Protein AF-A0A967KFU9-F1 (afdb_monomer_lite)

InterPro domains:
  IPR002146 ATP synthase, F0 complex, subunit b/b', bacterial/chloroplast [MF_01398] (1-144)
  IPR002146 ATP synthase, F0 complex, subunit b/b', bacterial/chloroplast [PF00430] (13-142)
  IPR050059 ATP synthase B chain [PTHR33445] (13-158)

Radius of gyration: 63.77 Å; chains: 1; bounding box: 125×32×164 Å

Foldseek 3Di:
DVVPDPVCVVVVVVVVVVVVVVVVVCCVVPVVVVVVVVVVVVVVVVVVVVVVVVVVVVVVVVVVVVVVVVVVVVVVVVVVVVVVVVVVVVVVVVVVVVVVVVVVVVVVVVVVVVVVVVVVVVVVVVLVVVLVVVQVVCCVPVVDNPDSVVSSVVSCVVVVVVD

Structure (mmCIF, N/CA/C/O backbone):
data_AF-A0A967KFU9-F1
#
_entry.id   AF-A0A967KFU9-F1
#
loop_
_atom_site.group_PDB
_atom_site.id
_atom_site.type_symbol
_atom_site.label_atom_id
_atom_site.label_alt_id
_atom_site.label_comp_id
_atom_site.label_asym_id
_atom_site.label_entity_id
_atom_site.label_seq_id
_atom_site.pdbx_PDB_ins_code
_atom_site.Cartn_x
_atom_site.Cartn_y
_atom_site.Cartn_z
_atom_site.occupancy
_atom_site.B_iso_or_equiv
_atom_site.auth_seq_id
_atom_site.auth_comp_id
_atom_site.auth_asym_id
_atom_site.auth_atom_id
_atom_site.pdbx_PDB_model_num
ATOM 1 N N . MET A 1 1 ? 65.476 15.680 -65.520 1.00 56.41 1 MET A N 1
ATOM 2 C CA . MET A 1 1 ? 64.901 14.715 -64.560 1.00 56.41 1 MET A CA 1
ATOM 3 C C . MET A 1 1 ? 63.728 14.029 -65.252 1.00 56.41 1 MET A C 1
ATOM 5 O O . MET A 1 1 ? 62.753 14.720 -65.520 1.00 56.41 1 MET A O 1
ATOM 9 N N . PRO A 1 2 ? 63.837 12.744 -65.624 1.00 63.91 2 PRO A N 1
ATOM 10 C CA . PRO A 1 2 ? 62.845 12.043 -66.456 1.00 63.91 2 PRO A CA 1
ATOM 11 C C . PRO A 1 2 ? 61.434 11.963 -65.839 1.00 63.91 2 PRO A C 1
ATOM 13 O O . PRO A 1 2 ? 60.470 11.716 -66.548 1.00 63.91 2 PRO A O 1
ATOM 16 N N . GLN A 1 3 ? 61.282 12.238 -64.539 1.00 63.44 3 GLN A N 1
ATOM 17 C CA . GLN A 1 3 ? 59.989 12.306 -63.846 1.00 63.44 3 GLN A CA 1
ATOM 18 C C . GLN A 1 3 ? 59.120 13.542 -64.170 1.00 63.44 3 GLN A C 1
ATOM 20 O O . GLN A 1 3 ? 57.963 13.587 -63.761 1.00 63.44 3 GLN A O 1
ATOM 25 N N . LEU A 1 4 ? 59.650 14.543 -64.883 1.00 70.88 4 LEU A N 1
ATOM 26 C CA . LEU A 1 4 ? 58.910 15.742 -65.313 1.00 70.88 4 LEU A CA 1
ATOM 27 C C . LEU A 1 4 ? 58.697 15.782 -66.836 1.00 70.88 4 LEU A C 1
ATOM 29 O O . LEU A 1 4 ? 58.550 16.859 -67.405 1.00 70.88 4 LEU A O 1
ATOM 33 N N . ASP A 1 5 ? 58.718 14.622 -67.495 1.00 73.75 5 ASP A N 1
ATOM 34 C CA . ASP A 1 5 ? 58.405 14.502 -68.919 1.00 73.75 5 ASP A CA 1
ATOM 35 C C . ASP A 1 5 ? 56.872 14.462 -69.127 1.00 73.75 5 ASP A C 1
ATOM 37 O O . ASP A 1 5 ? 56.220 13.519 -68.664 1.00 73.75 5 ASP A O 1
ATOM 41 N N . PRO A 1 6 ? 56.256 15.455 -69.802 1.00 76.19 6 PRO A N 1
ATOM 42 C CA . PRO A 1 6 ? 54.807 15.500 -70.021 1.00 76.19 6 PRO A CA 1
ATOM 43 C C . PRO A 1 6 ? 54.263 14.335 -70.859 1.00 76.19 6 PRO A C 1
ATOM 45 O O . PRO A 1 6 ? 53.059 14.075 -70.836 1.00 76.19 6 PRO A O 1
ATOM 48 N N . ALA A 1 7 ? 55.123 13.615 -71.589 1.00 78.94 7 ALA A N 1
ATOM 49 C CA . ALA A 1 7 ? 54.714 12.515 -72.458 1.00 78.94 7 ALA A CA 1
ATOM 50 C C . ALA A 1 7 ? 54.144 11.299 -71.696 1.00 78.94 7 ALA A C 1
ATOM 52 O O . ALA A 1 7 ? 53.337 10.556 -72.254 1.00 78.94 7 ALA A O 1
ATOM 53 N N . VAL A 1 8 ? 54.512 11.093 -70.423 1.00 79.44 8 VAL A N 1
ATOM 54 C CA . VAL A 1 8 ? 54.041 9.946 -69.612 1.00 79.44 8 VAL A CA 1
ATOM 55 C C . VAL A 1 8 ? 52.797 10.246 -68.765 1.00 79.44 8 VAL A C 1
ATOM 57 O O . VAL A 1 8 ? 52.170 9.326 -68.233 1.00 79.44 8 VAL A O 1
ATOM 60 N N . TRP A 1 9 ? 52.401 11.517 -68.648 1.00 82.56 9 TRP A N 1
ATOM 61 C CA . TRP A 1 9 ? 51.259 11.934 -67.825 1.00 82.56 9 TRP A CA 1
ATOM 62 C C . TRP A 1 9 ? 49.911 11.338 -68.267 1.00 82.56 9 TRP A C 1
ATOM 64 O O . TRP A 1 9 ? 49.168 10.900 -67.387 1.00 82.56 9 TRP A O 1
ATOM 74 N N . PRO A 1 10 ? 49.572 11.237 -69.571 1.00 87.88 10 PRO A N 1
ATOM 75 C CA . PRO A 1 10 ? 48.286 10.676 -69.996 1.00 87.88 10 PRO A CA 1
ATOM 76 C C . PRO A 1 10 ? 48.091 9.216 -69.566 1.00 87.88 10 PRO A C 1
ATOM 78 O O . PRO A 1 10 ? 47.025 8.849 -69.074 1.00 87.88 10 PRO A O 1
ATOM 81 N N . THR A 1 11 ? 49.133 8.390 -69.687 1.00 87.81 11 THR A N 1
ATOM 82 C CA . THR A 1 11 ? 49.087 6.971 -69.301 1.00 87.81 11 THR A CA 1
ATOM 83 C C . THR A 1 11 ? 48.950 6.805 -67.788 1.00 87.81 11 THR A C 1
ATOM 85 O O . THR A 1 11 ? 48.162 5.978 -67.329 1.00 87.81 11 THR A O 1
ATOM 88 N N . GLN A 1 12 ? 49.665 7.619 -67.004 1.00 86.81 12 GLN A N 1
ATOM 89 C CA . GLN A 1 12 ? 49.555 7.614 -65.543 1.00 86.81 12 GLN A CA 1
ATOM 90 C C . GLN A 1 12 ? 48.150 8.030 -65.085 1.00 86.81 12 GLN A C 1
ATOM 92 O O . GLN A 1 12 ? 47.578 7.399 -64.198 1.00 86.81 12 GLN A O 1
ATOM 97 N N . LEU A 1 13 ? 47.569 9.056 -65.716 1.00 91.06 13 LEU A N 1
ATOM 98 C CA . LEU A 1 13 ? 46.205 9.507 -65.434 1.00 91.06 13 LEU A CA 1
ATOM 99 C C . LEU A 1 13 ? 45.153 8.461 -65.820 1.00 91.06 13 LEU A C 1
ATOM 101 O O . LEU A 1 13 ? 44.190 8.279 -65.080 1.00 91.06 13 LEU A O 1
ATOM 105 N N . PHE A 1 14 ? 45.345 7.737 -66.927 1.00 93.19 14 PHE A N 1
ATOM 106 C CA . PHE A 1 14 ? 44.451 6.648 -67.325 1.00 93.19 14 PHE A CA 1
ATOM 107 C C . PHE A 1 14 ? 44.420 5.521 -66.282 1.00 93.19 14 PHE A C 1
ATOM 109 O O . PHE A 1 14 ? 43.344 5.137 -65.822 1.00 93.19 14 PHE A O 1
ATOM 116 N N . TRP A 1 15 ? 45.585 5.022 -65.854 1.00 92.88 15 TRP A N 1
ATOM 117 C CA . TRP A 1 15 ? 45.655 3.967 -64.834 1.00 92.88 15 TRP A CA 1
ATOM 118 C C . TRP A 1 15 ? 45.183 4.441 -63.460 1.00 92.88 15 TRP A C 1
ATOM 120 O O . TRP A 1 15 ? 44.515 3.686 -62.748 1.00 92.88 15 TRP A O 1
ATOM 130 N N . LEU A 1 16 ? 45.464 5.696 -63.098 1.00 94.56 16 LEU A N 1
ATOM 131 C CA . LEU A 1 16 ? 44.921 6.313 -61.891 1.00 94.56 16 LEU A CA 1
ATOM 132 C C . LEU A 1 16 ? 43.389 6.334 -61.932 1.00 94.56 16 LEU A C 1
ATOM 134 O O . LEU A 1 16 ? 42.754 5.872 -60.992 1.00 94.56 16 LEU A O 1
ATOM 138 N N . ALA A 1 17 ? 42.791 6.814 -63.024 1.00 95.88 17 ALA A N 1
ATOM 139 C CA . ALA A 1 17 ? 41.340 6.855 -63.171 1.00 95.88 17 ALA A CA 1
ATOM 140 C C . ALA A 1 17 ? 40.730 5.447 -63.128 1.00 95.88 17 ALA A C 1
ATOM 142 O O . ALA A 1 17 ? 39.753 5.225 -62.417 1.00 95.88 17 ALA A O 1
ATOM 143 N N . LEU A 1 18 ? 41.332 4.478 -63.825 1.00 96.12 18 LEU A N 1
ATOM 144 C CA . LEU A 1 18 ? 40.845 3.100 -63.859 1.00 96.12 18 LEU A CA 1
ATOM 145 C C . LEU A 1 18 ? 40.866 2.448 -62.468 1.00 96.12 18 LEU A C 1
ATOM 147 O O . LEU A 1 18 ? 39.867 1.873 -62.034 1.00 96.12 18 LEU A O 1
ATOM 151 N N . THR A 1 19 ? 41.986 2.560 -61.751 1.00 95.75 19 THR A N 1
ATOM 152 C CA . THR A 1 19 ? 42.127 1.999 -60.396 1.00 95.75 19 THR A CA 1
ATOM 153 C C . THR A 1 19 ? 41.252 2.728 -59.379 1.00 95.75 19 THR A C 1
ATOM 155 O O . THR A 1 19 ? 40.642 2.083 -58.526 1.00 95.75 19 THR A O 1
ATOM 158 N N . PHE A 1 20 ? 41.114 4.050 -59.499 1.00 96.44 20 PHE A N 1
ATOM 159 C CA . PHE A 1 20 ? 40.238 4.845 -58.645 1.00 96.44 20 PHE A CA 1
ATOM 160 C C . PHE A 1 20 ? 38.762 4.490 -58.848 1.00 96.44 20 PHE A C 1
ATOM 162 O O . PHE A 1 20 ? 38.047 4.296 -57.869 1.00 96.44 20 PHE A O 1
ATOM 169 N N . ILE A 1 21 ? 38.307 4.335 -60.096 1.00 97.06 21 ILE A N 1
ATOM 170 C CA . ILE A 1 21 ? 36.935 3.905 -60.401 1.00 97.06 21 ILE A CA 1
ATOM 171 C C . ILE A 1 21 ? 36.689 2.492 -59.865 1.00 97.06 21 ILE A C 1
ATOM 173 O O . ILE A 1 21 ? 35.661 2.251 -59.232 1.00 97.06 21 ILE A O 1
ATOM 177 N N . ALA A 1 22 ? 37.632 1.565 -60.059 1.00 96.00 22 ALA A N 1
ATOM 178 C CA . ALA A 1 22 ? 37.513 0.212 -59.521 1.00 96.00 22 ALA A CA 1
ATOM 179 C C . ALA A 1 22 ? 37.378 0.220 -57.986 1.00 96.00 22 ALA A C 1
ATOM 181 O O . ALA A 1 22 ? 36.468 -0.408 -57.444 1.00 96.00 22 ALA A O 1
ATOM 182 N N . LEU A 1 23 ? 38.222 0.985 -57.284 1.00 95.75 23 LEU A N 1
ATOM 183 C CA . LEU A 1 23 ? 38.136 1.152 -55.832 1.00 95.75 23 LEU A CA 1
ATOM 184 C C . LEU A 1 23 ? 36.811 1.802 -55.408 1.00 95.75 23 LEU A C 1
ATOM 186 O O . LEU A 1 23 ? 36.171 1.335 -54.466 1.00 95.75 23 LEU A O 1
ATOM 190 N N . TYR A 1 24 ? 36.378 2.850 -56.111 1.00 95.81 24 TYR A N 1
ATOM 191 C CA . TYR A 1 24 ? 35.122 3.547 -55.843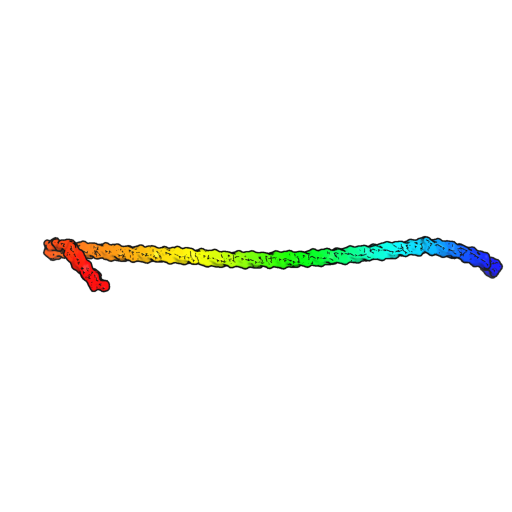 1.00 95.81 24 TYR A CA 1
ATOM 192 C C . TYR A 1 24 ? 33.926 2.595 -55.923 1.00 95.81 24 TYR A C 1
ATOM 194 O O . TYR A 1 24 ? 33.094 2.582 -55.018 1.00 95.81 24 TYR A O 1
ATOM 202 N N . LEU A 1 25 ? 33.869 1.743 -56.951 1.00 96.12 25 LEU A N 1
ATOM 203 C CA . LEU A 1 25 ? 32.807 0.746 -57.096 1.00 96.12 25 LEU A CA 1
ATOM 204 C C . LEU A 1 25 ? 32.821 -0.282 -55.959 1.00 96.12 25 LEU A C 1
ATOM 206 O O . LEU A 1 25 ? 31.756 -0.649 -55.462 1.00 96.12 25 LEU A O 1
ATOM 210 N N . VAL A 1 26 ? 34.001 -0.711 -55.498 1.00 95.31 26 VAL A N 1
ATOM 211 C CA . VAL A 1 26 ? 34.122 -1.618 -54.343 1.00 95.31 26 VAL A CA 1
ATOM 212 C C . VAL A 1 26 ? 33.599 -0.954 -53.067 1.00 95.31 26 VAL A C 1
ATOM 214 O O . VAL A 1 26 ? 32.803 -1.552 -52.342 1.00 95.31 26 VAL A O 1
ATOM 217 N N . VAL A 1 27 ? 33.989 0.294 -52.796 1.00 95.06 27 VAL A N 1
ATOM 218 C CA . VAL A 1 27 ? 33.521 1.047 -51.620 1.00 95.06 27 VAL A CA 1
ATOM 219 C C . VAL A 1 27 ? 32.012 1.280 -51.689 1.00 95.06 27 VAL A C 1
ATOM 221 O O . VAL A 1 27 ? 31.305 1.014 -50.715 1.00 95.06 27 VAL A O 1
ATOM 224 N N . TRP A 1 28 ? 31.503 1.704 -52.845 1.00 95.06 28 TRP A N 1
ATOM 225 C CA . TRP A 1 28 ? 30.077 1.923 -53.072 1.00 95.06 28 TRP A CA 1
ATOM 226 C C . TRP A 1 28 ? 29.265 0.644 -52.845 1.00 95.06 28 TRP A C 1
ATOM 228 O O . TRP A 1 28 ? 28.226 0.672 -52.189 1.00 95.06 28 TRP A O 1
ATOM 238 N N . ARG A 1 29 ? 29.767 -0.501 -53.321 1.00 94.25 29 ARG A N 1
ATOM 239 C CA . ARG A 1 29 ? 29.043 -1.774 -53.260 1.00 94.25 29 ARG A CA 1
ATOM 2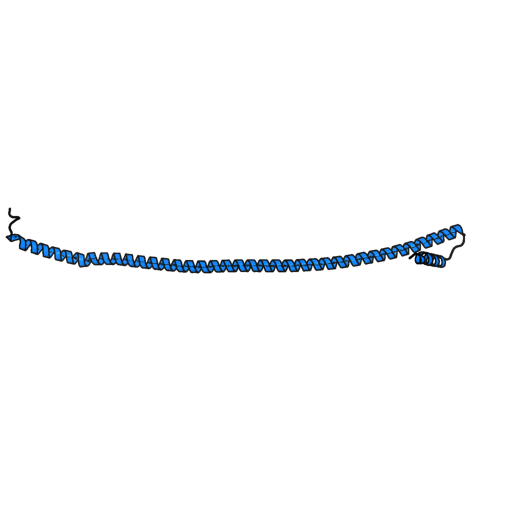40 C C . ARG A 1 29 ? 29.203 -2.537 -51.944 1.00 94.25 29 ARG A C 1
ATOM 242 O O . ARG A 1 29 ? 28.379 -3.413 -51.684 1.00 94.25 29 ARG A O 1
ATOM 249 N N . VAL A 1 30 ? 30.235 -2.249 -51.144 1.00 93.31 30 VAL A N 1
ATOM 250 C CA . VAL A 1 30 ? 30.564 -3.014 -49.923 1.00 93.31 30 VAL A CA 1
ATOM 251 C C . VAL A 1 30 ? 30.586 -2.154 -48.662 1.00 93.31 30 VAL A C 1
ATOM 253 O O . VAL A 1 30 ? 30.001 -2.5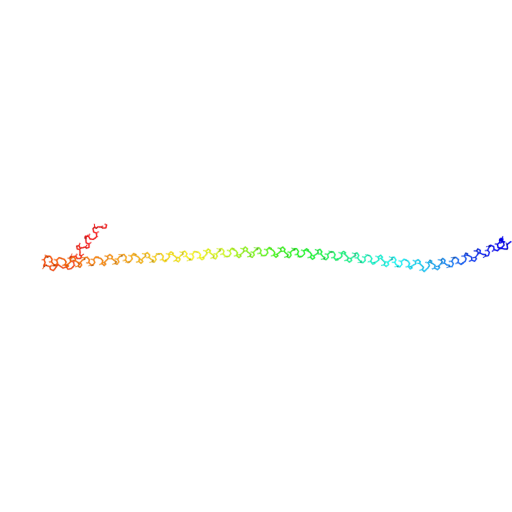47 -47.656 1.00 93.31 30 VAL A O 1
ATOM 256 N N . ALA A 1 31 ? 31.249 -0.997 -48.675 1.00 93.06 31 ALA A N 1
ATOM 257 C CA . ALA A 1 31 ? 31.408 -0.188 -47.467 1.00 93.06 31 ALA A CA 1
ATOM 258 C C . ALA A 1 31 ? 30.109 0.539 -47.094 1.00 93.06 31 ALA A C 1
ATOM 260 O O . ALA A 1 31 ? 29.693 0.487 -45.939 1.00 93.06 31 ALA A O 1
ATOM 261 N N . LEU A 1 32 ? 29.439 1.160 -48.071 1.00 93.50 32 LEU A N 1
ATOM 262 C CA . LEU A 1 32 ? 28.172 1.857 -47.834 1.00 93.50 32 LEU A CA 1
ATOM 263 C C . LEU A 1 32 ? 27.050 0.949 -47.308 1.00 93.50 32 LEU A C 1
ATOM 265 O O . LEU A 1 32 ? 26.463 1.324 -46.292 1.00 93.50 32 LEU A O 1
ATOM 269 N N . PRO A 1 33 ? 26.754 -0.230 -47.903 1.00 94.69 33 PRO A N 1
ATOM 270 C CA . PRO A 1 33 ? 25.703 -1.089 -47.361 1.00 94.69 33 PRO A CA 1
ATOM 271 C C . PRO A 1 33 ? 26.030 -1.569 -45.947 1.00 94.69 33 PRO A C 1
ATOM 273 O O . PRO A 1 33 ? 25.165 -1.522 -45.087 1.00 94.69 33 PRO A O 1
ATOM 276 N N . ARG A 1 34 ? 27.292 -1.904 -45.642 1.00 93.69 34 ARG A N 1
ATOM 277 C CA . ARG A 1 34 ? 27.678 -2.302 -44.277 1.00 93.69 34 ARG A CA 1
ATOM 278 C C . ARG A 1 34 ? 27.439 -1.205 -43.239 1.00 93.69 34 ARG A C 1
ATOM 280 O O . ARG A 1 34 ? 27.065 -1.508 -42.111 1.00 93.69 34 ARG A O 1
ATOM 287 N N . ILE A 1 35 ? 27.677 0.059 -43.592 1.00 94.44 35 ILE A N 1
ATOM 288 C CA . ILE A 1 35 ? 27.407 1.189 -42.691 1.00 94.44 35 ILE A CA 1
ATOM 289 C C . ILE A 1 35 ? 25.896 1.378 -42.515 1.00 94.44 35 ILE A C 1
ATOM 291 O O . ILE A 1 35 ? 25.443 1.596 -41.390 1.00 94.44 35 ILE A O 1
ATOM 295 N N . ALA A 1 36 ? 25.125 1.257 -43.600 1.00 94.69 36 ALA A N 1
ATOM 296 C CA . ALA A 1 36 ? 23.668 1.320 -43.555 1.00 94.69 36 ALA A CA 1
ATOM 297 C C . ALA A 1 36 ? 23.079 0.211 -42.665 1.00 94.69 36 ALA A C 1
ATOM 299 O O . ALA A 1 36 ? 22.285 0.521 -41.782 1.00 94.69 36 ALA A O 1
ATOM 300 N N . ASP A 1 37 ? 23.545 -1.033 -42.80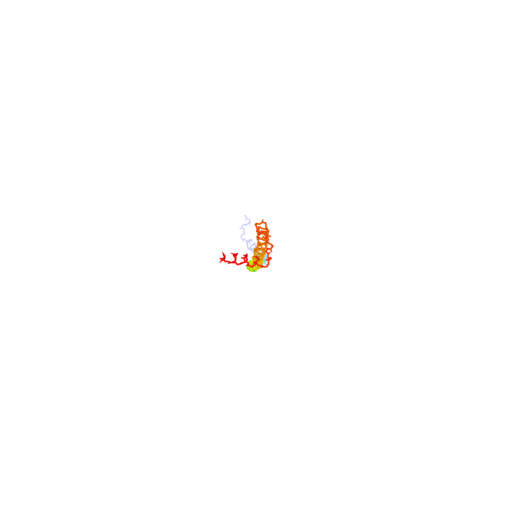7 1.00 96.06 37 ASP A N 1
ATOM 301 C CA . ASP A 1 37 ? 23.088 -2.176 -42.006 1.00 96.06 37 ASP A CA 1
ATOM 302 C C . ASP A 1 37 ? 23.326 -1.952 -40.504 1.00 96.06 37 ASP A C 1
ATOM 304 O O . ASP A 1 37 ? 22.465 -2.236 -39.673 1.00 96.06 37 ASP A O 1
ATOM 308 N N . VAL A 1 38 ? 24.492 -1.411 -40.129 1.00 96.06 38 VAL A N 1
ATOM 309 C CA . VAL A 1 38 ? 24.813 -1.113 -38.722 1.00 96.06 38 VAL A CA 1
ATOM 310 C C . VAL A 1 38 ? 23.934 0.009 -38.178 1.00 96.06 38 VAL A C 1
ATOM 312 O O . VAL A 1 38 ? 23.483 -0.069 -37.031 1.00 96.06 38 VAL A O 1
ATOM 315 N N . LEU A 1 39 ? 23.699 1.055 -38.972 1.00 96.44 39 LEU A N 1
ATOM 316 C CA . LEU A 1 39 ? 22.832 2.159 -38.574 1.00 96.44 39 LEU A CA 1
ATOM 317 C C . LEU A 1 39 ? 21.390 1.677 -38.394 1.00 96.44 39 LEU A C 1
ATOM 319 O O . LEU A 1 39 ? 20.768 1.984 -37.380 1.00 96.44 39 LEU A O 1
ATOM 323 N N . GLU A 1 40 ? 20.894 0.865 -39.324 1.00 96.81 40 GLU A N 1
ATOM 324 C CA . GLU A 1 40 ? 19.559 0.289 -39.246 1.00 96.81 40 GLU A CA 1
ATOM 325 C C . GLU A 1 40 ? 19.423 -0.668 -38.056 1.00 96.81 40 GLU A C 1
ATOM 327 O O . GLU A 1 40 ? 18.453 -0.581 -37.308 1.00 96.81 40 GLU A O 1
ATOM 332 N N . ALA A 1 41 ? 20.411 -1.531 -37.808 1.00 96.75 41 ALA A N 1
ATOM 333 C CA . ALA A 1 41 ? 20.407 -2.420 -36.649 1.00 96.75 41 ALA A CA 1
ATOM 334 C C . ALA A 1 41 ? 20.364 -1.641 -35.324 1.00 96.75 41 ALA A C 1
ATOM 336 O O . ALA A 1 41 ? 19.654 -2.031 -34.396 1.00 96.75 41 ALA A O 1
ATOM 337 N N . ARG A 1 42 ? 21.094 -0.520 -35.233 1.00 97.00 42 ARG A N 1
ATOM 338 C CA . ARG A 1 42 ? 21.035 0.371 -34.066 1.00 97.00 42 ARG A CA 1
ATOM 339 C C . ARG A 1 42 ? 19.675 1.040 -33.929 1.00 97.00 42 ARG A C 1
ATOM 341 O O . ARG A 1 42 ? 19.150 1.063 -32.821 1.00 97.00 42 ARG A O 1
ATOM 348 N N . GLN A 1 43 ? 19.117 1.550 -35.024 1.00 97.06 43 GLN A N 1
ATOM 349 C CA . GLN A 1 43 ? 17.808 2.197 -35.012 1.00 97.06 43 GLN A CA 1
ATOM 350 C C . GLN A 1 43 ? 16.718 1.215 -34.580 1.00 97.06 43 GLN A C 1
ATOM 352 O O . GLN A 1 43 ? 15.974 1.504 -33.651 1.00 97.06 43 GLN A O 1
ATOM 357 N N . ARG A 1 44 ? 16.696 0.012 -35.166 1.00 97.44 44 ARG A N 1
ATOM 358 C CA . ARG A 1 44 ? 15.762 -1.056 -34.787 1.00 97.44 44 ARG A CA 1
ATOM 359 C C . ARG A 1 44 ? 15.881 -1.409 -33.309 1.00 97.44 44 ARG A C 1
ATOM 361 O O . ARG A 1 44 ? 14.871 -1.508 -32.626 1.00 97.44 44 ARG A O 1
ATOM 368 N N . LYS A 1 45 ? 17.109 -1.546 -32.799 1.00 97.31 45 LYS A N 1
ATOM 369 C CA . LYS A 1 45 ? 17.331 -1.821 -31.376 1.00 97.31 45 LYS A CA 1
ATOM 370 C C . LYS A 1 45 ? 16.798 -0.695 -30.488 1.00 97.31 45 LYS A C 1
ATOM 372 O O . LYS A 1 45 ? 16.154 -0.982 -29.489 1.00 97.31 45 LYS A O 1
ATOM 377 N N . LEU A 1 46 ? 17.045 0.561 -30.855 1.00 97.12 46 LEU A N 1
ATOM 378 C CA . LEU A 1 46 ? 16.545 1.712 -30.107 1.00 97.12 46 LEU A CA 1
ATOM 379 C C . LEU A 1 46 ? 15.013 1.751 -30.099 1.00 97.12 46 LEU A C 1
ATOM 381 O O . LEU A 1 46 ? 14.420 1.954 -29.045 1.00 97.12 46 LEU A O 1
ATOM 385 N N . ASP A 1 47 ? 14.383 1.516 -31.249 1.00 97.38 47 ASP A N 1
ATOM 386 C CA . ASP A 1 47 ? 12.925 1.487 -31.373 1.00 97.38 47 ASP A CA 1
ATOM 387 C C . ASP A 1 47 ? 12.317 0.339 -30.554 1.00 97.38 47 ASP A C 1
ATOM 389 O O . ASP A 1 47 ? 11.298 0.523 -29.887 1.00 97.38 47 ASP A O 1
ATOM 393 N N . ASP A 1 48 ? 12.945 -0.838 -30.560 1.00 97.81 48 ASP A N 1
ATOM 394 C CA . ASP A 1 48 ? 12.514 -1.987 -29.762 1.00 97.81 48 ASP A CA 1
ATOM 395 C C . ASP A 1 48 ? 12.692 -1.741 -28.259 1.00 97.81 48 ASP A C 1
ATOM 397 O O . ASP A 1 48 ? 11.805 -2.073 -27.470 1.00 97.81 48 ASP A O 1
ATOM 401 N N . ASP A 1 49 ? 13.812 -1.143 -27.849 1.00 97.25 49 ASP A N 1
ATOM 402 C CA . ASP A 1 49 ? 14.078 -0.798 -26.452 1.00 97.25 49 ASP A CA 1
ATOM 403 C C . ASP A 1 49 ? 13.103 0.288 -25.962 1.00 97.25 49 ASP A C 1
ATOM 405 O O . ASP A 1 49 ? 12.568 0.174 -24.858 1.00 97.25 49 ASP A O 1
ATOM 409 N N . LEU A 1 50 ? 12.785 1.287 -26.796 1.00 97.94 50 LEU A N 1
ATOM 410 C CA . LEU A 1 50 ? 11.765 2.298 -26.500 1.00 97.94 50 LEU A CA 1
ATOM 411 C C . LEU A 1 50 ? 10.374 1.677 -26.364 1.00 97.94 50 LEU A C 1
ATOM 413 O O . LEU A 1 50 ? 9.690 1.947 -25.381 1.00 97.94 50 LEU A O 1
ATOM 417 N N . LYS A 1 51 ? 9.966 0.805 -27.294 1.00 97.88 51 LYS A N 1
ATOM 418 C CA . LYS A 1 51 ? 8.677 0.098 -27.207 1.00 97.88 51 LYS A CA 1
ATOM 419 C C . LYS A 1 51 ? 8.571 -0.727 -25.931 1.00 97.88 51 LYS A C 1
ATOM 421 O O . LYS A 1 51 ? 7.549 -0.664 -25.256 1.00 97.88 51 LYS A O 1
ATOM 426 N N . LYS A 1 52 ? 9.625 -1.469 -25.578 1.00 97.50 52 LYS A N 1
ATOM 427 C CA . LYS A 1 52 ? 9.673 -2.238 -24.326 1.00 97.50 52 LYS A CA 1
ATOM 428 C C . LYS A 1 52 ? 9.587 -1.328 -23.109 1.00 97.50 52 LYS A C 1
ATOM 430 O O . LYS A 1 52 ? 8.839 -1.634 -22.191 1.00 97.50 52 LYS A O 1
ATOM 435 N N . ALA A 1 53 ? 10.312 -0.211 -23.101 1.00 97.56 53 ALA A N 1
ATOM 436 C CA . ALA A 1 53 ? 10.259 0.747 -22.004 1.00 97.56 53 ALA A CA 1
ATOM 437 C C . ALA A 1 53 ? 8.854 1.347 -21.836 1.00 97.56 53 ALA A C 1
ATOM 439 O O . ALA A 1 53 ? 8.368 1.449 -20.713 1.00 97.56 53 ALA A O 1
ATOM 440 N N . THR A 1 54 ? 8.180 1.700 -22.935 1.00 97.38 54 THR A N 1
ATOM 441 C CA . THR A 1 54 ? 6.798 2.193 -22.900 1.00 97.38 54 THR A CA 1
ATOM 442 C C . THR A 1 54 ? 5.826 1.123 -22.411 1.00 97.38 54 THR A C 1
ATOM 444 O O . THR A 1 54 ? 5.031 1.417 -21.526 1.00 97.38 54 THR A O 1
ATOM 447 N N . ALA A 1 55 ? 5.927 -0.113 -22.909 1.00 97.75 55 ALA A N 1
ATOM 448 C CA . ALA A 1 55 ? 5.071 -1.216 -22.472 1.00 97.75 55 ALA A CA 1
ATOM 449 C C . ALA A 1 55 ? 5.251 -1.522 -20.976 1.00 97.75 55 ALA A C 1
ATOM 451 O O . ALA A 1 55 ? 4.274 -1.607 -20.243 1.00 97.75 55 ALA A O 1
ATOM 452 N N . LEU A 1 56 ? 6.497 -1.588 -20.495 1.00 97.69 56 LEU A N 1
ATOM 453 C CA . LEU A 1 56 ? 6.789 -1.789 -19.072 1.00 97.69 56 LEU A CA 1
ATOM 454 C C . LEU A 1 56 ? 6.279 -0.633 -18.204 1.00 97.69 56 LEU A C 1
ATOM 456 O O . LEU A 1 56 ? 5.845 -0.858 -17.077 1.00 97.69 56 LEU A O 1
ATOM 460 N N . LYS A 1 57 ? 6.331 0.607 -18.710 1.00 97.94 57 LYS A N 1
ATOM 461 C CA . LYS A 1 57 ? 5.763 1.768 -18.015 1.00 97.94 57 LYS A CA 1
ATOM 462 C C . LYS A 1 57 ? 4.244 1.652 -17.902 1.00 97.94 57 LYS A C 1
ATOM 464 O O . LYS A 1 57 ? 3.713 1.893 -16.827 1.00 97.94 57 LYS A O 1
ATOM 469 N N . GLU A 1 58 ? 3.570 1.276 -18.983 1.00 98.06 58 GLU A N 1
ATOM 470 C CA . GLU A 1 58 ? 2.116 1.096 -19.008 1.00 98.06 58 GLU A CA 1
ATOM 471 C C . GLU A 1 58 ? 1.674 -0.051 -18.086 1.00 98.06 58 GLU A C 1
ATOM 473 O O . GLU A 1 58 ? 0.782 0.133 -17.262 1.00 98.06 58 GLU A O 1
ATOM 478 N N . GLU A 1 59 ? 2.361 -1.197 -18.126 1.00 97.62 59 GLU A N 1
ATOM 479 C CA . GLU A 1 59 ? 2.125 -2.308 -17.194 1.00 97.62 59 GLU A CA 1
ATOM 480 C C . GLU A 1 59 ? 2.327 -1.879 -15.734 1.00 97.62 59 GLU A C 1
ATOM 482 O O . GLU A 1 59 ? 1.501 -2.190 -14.875 1.00 97.62 59 GLU A O 1
ATOM 487 N N . ALA A 1 60 ? 3.390 -1.125 -15.439 1.00 97.69 60 ALA A N 1
ATOM 488 C CA . ALA A 1 60 ? 3.640 -0.613 -14.095 1.00 97.69 60 ALA A CA 1
ATOM 489 C C . ALA A 1 60 ? 2.551 0.366 -13.628 1.00 97.69 60 ALA A C 1
ATOM 491 O O . ALA A 1 60 ? 2.159 0.321 -12.464 1.00 97.69 60 ALA A O 1
ATOM 492 N N . GLU A 1 61 ? 2.045 1.228 -14.513 1.00 97.81 61 GLU A N 1
ATOM 493 C CA . GLU A 1 61 ? 0.943 2.149 -14.209 1.00 97.81 61 GLU A CA 1
ATOM 494 C C . GLU A 1 61 ? -0.367 1.402 -13.931 1.00 97.81 61 GLU A C 1
ATOM 496 O O . GLU A 1 61 ? -1.068 1.743 -12.978 1.00 97.81 61 GLU A O 1
ATOM 501 N N . ILE A 1 62 ? -0.668 0.346 -14.695 1.00 97.75 62 ILE A N 1
ATOM 502 C CA . ILE A 1 62 ? -1.837 -0.515 -14.458 1.00 97.75 62 ILE A CA 1
ATOM 503 C C . ILE A 1 62 ? -1.721 -1.209 -13.098 1.00 97.75 62 ILE A C 1
ATOM 505 O O . ILE A 1 62 ? -2.642 -1.127 -12.284 1.00 97.75 62 ILE A O 1
ATOM 509 N N . ILE A 1 63 ? -0.575 -1.837 -12.817 1.00 97.69 63 ILE A N 1
ATOM 510 C CA . ILE A 1 63 ? -0.331 -2.523 -11.540 1.00 97.69 63 ILE A CA 1
ATOM 511 C C . ILE A 1 63 ? -0.426 -1.538 -10.372 1.00 97.69 63 ILE A C 1
ATOM 513 O O . ILE A 1 63 ? -0.995 -1.869 -9.332 1.00 97.69 63 ILE A O 1
ATOM 517 N N . LEU A 1 64 ? 0.110 -0.324 -10.529 1.00 97.69 64 LEU A N 1
ATOM 518 C CA . LEU A 1 64 ? 0.029 0.707 -9.500 1.00 97.69 64 LEU A CA 1
ATOM 519 C C . LEU A 1 64 ? -1.425 1.112 -9.236 1.00 97.69 64 LEU A C 1
ATOM 521 O O . LEU A 1 64 ? -1.832 1.164 -8.077 1.00 97.69 64 LEU A O 1
ATOM 525 N N . ALA A 1 65 ? -2.218 1.334 -10.286 1.00 98.06 65 ALA A N 1
ATOM 526 C CA . ALA A 1 65 ? -3.629 1.685 -10.154 1.00 98.06 65 ALA A CA 1
ATOM 527 C C . ALA A 1 65 ? -4.447 0.565 -9.484 1.00 98.06 65 ALA A C 1
ATOM 529 O O . ALA A 1 65 ? -5.263 0.831 -8.598 1.00 98.06 65 ALA A O 1
ATOM 530 N N . GLU A 1 66 ? -4.211 -0.696 -9.856 1.00 97.62 66 GLU A N 1
ATOM 531 C CA . GLU A 1 66 ? -4.846 -1.852 -9.213 1.00 97.62 66 GLU A CA 1
ATOM 532 C C . GLU A 1 66 ? -4.433 -1.985 -7.745 1.00 97.62 66 GLU A C 1
ATOM 534 O O . GLU A 1 66 ? -5.280 -2.217 -6.881 1.00 97.62 66 GLU A O 1
ATOM 539 N N . TYR A 1 67 ? -3.150 -1.790 -7.438 1.00 97.56 67 TYR A N 1
ATOM 540 C CA . TYR A 1 67 ? -2.639 -1.818 -6.072 1.00 97.56 67 TYR A CA 1
ATOM 541 C C . TYR A 1 67 ? -3.246 -0.709 -5.205 1.00 97.56 67 TYR A C 1
ATOM 543 O O . TYR A 1 67 ? -3.686 -0.972 -4.083 1.00 97.56 67 TYR A O 1
ATOM 551 N N . GLU A 1 68 ? -3.311 0.523 -5.714 1.00 97.81 68 GLU A N 1
ATOM 552 C CA . GLU A 1 68 ? -3.939 1.649 -5.018 1.00 97.81 68 GLU A CA 1
ATOM 553 C C . GLU A 1 68 ? -5.422 1.388 -4.754 1.00 97.81 68 GLU A C 1
ATOM 555 O O . GLU A 1 68 ? -5.895 1.624 -3.639 1.00 97.81 68 GLU A O 1
ATOM 560 N N . LYS A 1 69 ? -6.134 0.820 -5.735 1.00 98.06 69 LYS A N 1
ATOM 561 C CA . LYS A 1 69 ? -7.527 0.405 -5.573 1.00 98.06 69 LYS A CA 1
ATOM 562 C C . LYS A 1 69 ? -7.677 -0.677 -4.503 1.00 98.06 69 LYS A C 1
ATOM 564 O O . LYS A 1 69 ? -8.460 -0.496 -3.577 1.00 98.06 69 LYS A O 1
ATOM 569 N N . MET A 1 70 ? -6.898 -1.759 -4.573 1.00 97.38 70 MET A N 1
ATOM 570 C CA . MET A 1 70 ? -6.939 -2.832 -3.569 1.00 97.38 70 MET A CA 1
ATOM 571 C C . MET A 1 70 ? -6.642 -2.307 -2.164 1.00 97.38 70 MET A C 1
ATOM 573 O O . MET A 1 70 ? -7.276 -2.720 -1.193 1.00 97.38 70 MET A O 1
ATOM 577 N N . ARG A 1 71 ? -5.696 -1.371 -2.040 1.00 98.06 71 ARG A N 1
ATOM 578 C CA . ARG A 1 71 ? -5.372 -0.734 -0.764 1.00 98.06 71 ARG A CA 1
ATOM 579 C C . ARG A 1 71 ? -6.538 0.105 -0.239 1.00 98.06 71 ARG A C 1
ATOM 581 O O . ARG A 1 71 ? -6.842 0.011 0.949 1.00 98.06 71 ARG A O 1
ATOM 588 N N . ALA A 1 72 ? -7.181 0.900 -1.093 1.00 98.00 72 ALA A N 1
ATOM 589 C CA . ALA A 1 72 ? -8.346 1.695 -0.717 1.00 98.00 72 ALA A CA 1
ATOM 590 C C . ALA A 1 72 ? -9.529 0.803 -0.300 1.00 98.00 72 ALA A C 1
ATOM 592 O O . ALA A 1 72 ? -10.119 1.027 0.757 1.00 98.00 72 ALA A O 1
ATOM 593 N N . ASP A 1 73 ? -9.814 -0.252 -1.066 1.00 97.62 73 ASP A N 1
ATOM 594 C CA . ASP A 1 73 ? -10.886 -1.211 -0.781 1.00 97.62 73 ASP A CA 1
ATOM 595 C C . ASP A 1 73 ? -10.636 -1.959 0.541 1.00 97.62 73 ASP A C 1
ATOM 597 O O . ASP A 1 73 ? -11.547 -2.113 1.359 1.00 97.62 73 ASP A O 1
ATOM 601 N N . ALA A 1 74 ? -9.389 -2.365 0.808 1.00 97.56 74 ALA A N 1
ATOM 602 C CA . ALA A 1 74 ? -9.006 -2.998 2.069 1.00 97.56 74 ALA A CA 1
ATOM 603 C C . ALA A 1 74 ? -9.158 -2.046 3.267 1.00 97.56 74 ALA A C 1
ATOM 605 O O . ALA A 1 74 ? -9.658 -2.449 4.318 1.00 97.56 74 ALA A O 1
ATOM 606 N N . GLN A 1 75 ? -8.767 -0.776 3.117 1.00 97.69 75 GLN A N 1
ATOM 607 C CA . GLN A 1 75 ? -8.949 0.239 4.158 1.00 97.69 75 GLN A CA 1
ATOM 608 C C . GLN A 1 75 ? -10.431 0.519 4.433 1.00 97.69 75 GLN A C 1
ATOM 610 O O . GLN A 1 75 ? -10.828 0.601 5.596 1.00 97.69 75 GLN A O 1
ATOM 615 N N . ALA A 1 76 ? -11.251 0.624 3.385 1.00 98.06 76 ALA A N 1
ATOM 616 C CA . ALA A 1 76 ? -12.690 0.820 3.512 1.00 98.06 76 ALA A CA 1
ATOM 617 C C . ALA A 1 76 ? -13.358 -0.374 4.209 1.00 98.06 76 ALA A C 1
ATOM 619 O O . ALA A 1 76 ? -14.122 -0.180 5.154 1.00 98.06 76 ALA A O 1
ATOM 620 N N . SER A 1 77 ? -13.005 -1.598 3.807 1.00 97.25 77 SER A N 1
ATOM 621 C CA . SER A 1 77 ? -13.527 -2.833 4.405 1.00 97.25 77 SER A CA 1
ATOM 622 C C . SER A 1 77 ? -13.146 -2.950 5.882 1.00 97.25 77 SER A C 1
ATOM 624 O O . SER A 1 77 ? -13.996 -3.231 6.720 1.00 97.25 77 SER A O 1
ATOM 626 N N . ALA A 1 78 ? -11.887 -2.661 6.231 1.00 97.38 78 ALA A N 1
ATOM 627 C CA . ALA A 1 78 ? -11.441 -2.658 7.623 1.00 97.38 78 ALA A CA 1
ATOM 628 C C . ALA A 1 78 ? -12.197 -1.619 8.467 1.00 97.38 78 ALA A C 1
ATOM 630 O O . ALA A 1 78 ? -12.565 -1.894 9.607 1.00 97.38 78 ALA A O 1
ATOM 631 N N . HIS A 1 79 ? -12.455 -0.430 7.914 1.00 97.44 79 HIS A N 1
ATOM 632 C CA . HIS A 1 79 ? -13.222 0.596 8.614 1.00 97.44 79 HIS A CA 1
ATOM 633 C C . HIS A 1 79 ? -14.685 0.186 8.819 1.00 97.44 79 HIS A C 1
ATOM 635 O O . HIS A 1 79 ? -15.217 0.377 9.910 1.00 97.44 79 HIS A O 1
ATOM 641 N N . GLN A 1 80 ? -15.316 -0.409 7.802 1.00 97.94 80 GLN A N 1
ATOM 642 C CA . GLN A 1 80 ? -16.678 -0.934 7.904 1.00 97.94 80 GLN A CA 1
ATOM 643 C C . GLN A 1 80 ? -16.783 -2.038 8.959 1.00 97.94 80 GLN A C 1
ATOM 645 O O . GLN A 1 80 ? -17.681 -1.987 9.794 1.00 97.94 80 GLN A O 1
ATOM 650 N N . GLU A 1 81 ? -15.843 -2.983 8.976 1.00 97.62 81 GLU A N 1
ATOM 651 C CA . GLU A 1 81 ? -15.821 -4.070 9.961 1.00 97.62 81 GLU A CA 1
ATOM 652 C C . GLU A 1 81 ? -15.636 -3.540 11.391 1.00 97.62 81 GLU A C 1
ATOM 654 O O . GLU A 1 81 ? -16.318 -3.974 12.321 1.00 97.62 81 GLU A O 1
ATOM 659 N N . LEU A 1 82 ? -14.754 -2.550 11.574 1.00 98.00 82 LEU A N 1
ATOM 660 C CA . LEU A 1 82 ? -14.549 -1.895 12.868 1.00 98.00 82 LEU A CA 1
ATOM 661 C C . LEU A 1 82 ? -15.807 -1.167 13.348 1.00 98.00 82 LEU A C 1
ATOM 663 O O . LEU A 1 82 ? -16.161 -1.284 14.521 1.00 98.00 82 LEU A O 1
ATOM 667 N N . GLN A 1 83 ? -16.487 -0.434 12.462 1.00 97.62 83 GLN A N 1
ATOM 668 C CA . GLN A 1 83 ? -17.747 0.233 12.792 1.00 97.62 83 GLN A CA 1
ATOM 669 C C . GLN A 1 83 ? -18.834 -0.782 13.156 1.00 97.62 83 GLN A C 1
ATOM 671 O O . GLN A 1 83 ? -19.447 -0.659 14.214 1.00 97.62 83 GLN A O 1
ATOM 676 N N . ALA A 1 84 ? -19.017 -1.821 12.338 1.00 97.69 84 ALA A N 1
ATOM 677 C CA . ALA A 1 84 ? -19.998 -2.874 12.584 1.00 97.69 84 ALA A CA 1
ATOM 678 C C . ALA A 1 84 ? -19.742 -3.594 13.917 1.00 97.69 84 ALA A C 1
ATOM 680 O O . ALA A 1 84 ? -20.667 -3.792 14.705 1.00 97.69 84 ALA A O 1
ATOM 681 N N . THR A 1 85 ? -18.480 -3.920 14.211 1.00 97.81 85 THR A N 1
ATOM 682 C CA . THR A 1 85 ? -18.081 -4.537 15.483 1.00 97.81 85 THR A CA 1
ATOM 683 C C . THR A 1 85 ? -18.359 -3.607 16.660 1.00 97.81 85 THR A C 1
ATOM 685 O O . THR A 1 85 ? -18.897 -4.039 17.678 1.00 97.81 85 THR A O 1
ATOM 688 N N . HIS A 1 86 ? -18.018 -2.324 16.538 1.00 97.75 86 HIS A N 1
ATOM 689 C CA . HIS A 1 86 ? -18.253 -1.346 17.595 1.00 97.75 86 HIS A CA 1
ATOM 690 C C . HIS A 1 86 ? -19.752 -1.161 17.879 1.00 97.75 86 HIS A C 1
ATOM 692 O O . HIS A 1 86 ? -20.164 -1.122 19.040 1.00 97.75 86 HIS A O 1
ATOM 698 N N . ASP A 1 87 ? -20.579 -1.097 16.837 1.00 97.50 87 ASP A N 1
ATOM 699 C CA . ASP A 1 87 ? -22.029 -0.980 16.974 1.00 97.50 87 ASP A CA 1
ATOM 700 C C . ASP A 1 87 ? -22.650 -2.244 17.579 1.00 97.50 87 ASP A C 1
ATOM 702 O O . ASP A 1 87 ? -23.488 -2.140 18.478 1.00 97.50 87 ASP A O 1
ATOM 706 N N . ALA A 1 88 ? -22.196 -3.430 17.164 1.00 97.56 88 ALA A N 1
ATOM 707 C CA . ALA A 1 88 ? -22.621 -4.700 17.748 1.00 97.56 88 ALA A CA 1
ATOM 708 C C . ALA A 1 88 ? -22.247 -4.796 19.237 1.00 97.56 88 ALA A C 1
ATOM 710 O O . ALA A 1 88 ? -23.093 -5.134 20.066 1.00 97.56 88 ALA A O 1
ATOM 711 N N . LEU A 1 89 ? -21.014 -4.425 19.602 1.00 97.62 89 LEU A N 1
ATOM 712 C CA . LEU A 1 89 ? -20.567 -4.385 20.998 1.00 97.62 89 LEU A CA 1
ATOM 713 C C . LEU A 1 89 ? -21.387 -3.399 21.831 1.00 97.62 89 LEU A C 1
ATOM 715 O O . LEU A 1 89 ? -21.759 -3.705 22.962 1.00 97.62 89 LEU A O 1
ATOM 719 N N . LYS A 1 90 ? -21.705 -2.224 21.279 1.00 97.44 90 LYS A N 1
ATOM 720 C CA . LYS A 1 90 ? -22.537 -1.229 21.960 1.00 97.44 90 LYS A CA 1
ATOM 721 C C . LYS A 1 90 ? -23.956 -1.747 22.200 1.00 97.44 90 LYS A C 1
ATOM 723 O O . LYS A 1 90 ? -24.509 -1.509 23.274 1.00 97.44 90 LYS A O 1
ATOM 728 N N . GLN A 1 91 ? -24.539 -2.446 21.227 1.00 97.38 91 GLN A N 1
ATOM 729 C CA . GLN A 1 91 ? -25.855 -3.069 21.379 1.00 97.38 91 GLN A CA 1
ATOM 730 C C . GLN A 1 91 ? -25.837 -4.187 22.425 1.00 97.38 91 GLN A C 1
ATOM 732 O O . GLN A 1 91 ? -26.721 -4.213 23.281 1.00 97.38 91 GLN A O 1
ATOM 737 N N . GLU A 1 92 ? -24.826 -5.060 22.416 1.00 96.94 92 GLU A N 1
ATOM 738 C CA . GLU A 1 92 ? -24.728 -6.131 23.414 1.00 96.94 92 GLU A CA 1
ATOM 739 C C . GLU A 1 92 ? -24.512 -5.562 24.821 1.00 96.94 92 GLU A C 1
ATOM 741 O O . GLU A 1 92 ? -25.217 -5.951 25.746 1.00 96.94 92 GLU A O 1
ATOM 746 N N . ALA A 1 93 ? -23.638 -4.563 24.985 1.00 97.00 93 ALA A N 1
ATOM 747 C CA . ALA A 1 93 ? -23.427 -3.900 26.272 1.00 97.00 93 ALA A CA 1
ATOM 748 C C . ALA A 1 93 ? -24.709 -3.237 26.807 1.00 97.00 93 ALA A C 1
ATOM 750 O O . ALA A 1 93 ? -25.006 -3.317 28.003 1.00 97.00 93 ALA A O 1
ATOM 751 N N . ALA A 1 94 ? -25.500 -2.605 25.933 1.00 97.19 94 ALA A N 1
ATOM 752 C CA . ALA A 1 94 ? -26.800 -2.053 26.306 1.00 97.19 94 ALA A CA 1
ATOM 753 C C . ALA A 1 94 ? -27.778 -3.158 26.736 1.00 97.19 94 ALA A C 1
ATOM 755 O O . ALA A 1 94 ? -28.479 -3.004 27.738 1.00 97.19 94 ALA A O 1
ATOM 756 N N . ARG A 1 95 ? -27.790 -4.293 26.025 1.00 97.50 95 ARG A N 1
ATOM 757 C CA . ARG A 1 95 ? -28.632 -5.448 26.356 1.00 97.50 95 ARG A CA 1
ATOM 758 C C . ARG A 1 95 ? -28.253 -6.061 27.701 1.00 97.50 95 ARG A C 1
ATOM 760 O O . ARG A 1 95 ? -29.133 -6.288 28.526 1.00 97.50 95 ARG A O 1
ATOM 767 N N . GLU A 1 96 ? -26.967 -6.292 27.949 1.00 96.62 96 GLU A N 1
ATOM 768 C CA . GLU A 1 96 ? -26.485 -6.811 29.231 1.00 96.62 96 GLU A CA 1
ATOM 769 C C . GLU A 1 96 ? -26.806 -5.860 30.384 1.00 96.62 96 GLU A C 1
ATOM 771 O O . GLU A 1 96 ? -27.262 -6.304 31.438 1.00 96.62 96 GLU A O 1
ATOM 776 N N . THR A 1 97 ? -26.642 -4.551 30.169 1.00 96.88 97 THR A N 1
ATOM 777 C CA . THR A 1 97 ? -26.999 -3.530 31.164 1.00 96.88 97 THR A CA 1
ATOM 778 C C . THR A 1 97 ? -28.486 -3.588 31.501 1.00 96.88 97 THR A C 1
ATOM 780 O O . THR A 1 97 ? -28.838 -3.562 32.679 1.00 96.88 97 THR A O 1
ATOM 783 N N . GLN A 1 98 ? -29.359 -3.729 30.498 1.00 96.88 98 GLN A N 1
ATOM 784 C CA . GLN A 1 98 ? -30.798 -3.863 30.725 1.00 96.88 98 GLN A CA 1
ATOM 785 C C . GLN A 1 98 ? -31.128 -5.145 31.501 1.00 96.88 98 GLN A C 1
ATOM 787 O O . GLN A 1 98 ? -31.842 -5.094 32.496 1.00 96.88 98 GLN A O 1
ATOM 792 N N . VAL A 1 99 ? -30.546 -6.285 31.114 1.00 97.56 99 VAL A N 1
ATOM 793 C CA . VAL A 1 99 ? -30.753 -7.566 31.813 1.00 97.56 99 VAL A CA 1
ATOM 794 C C . VAL A 1 99 ? -30.282 -7.496 33.269 1.00 97.56 99 VAL A C 1
ATOM 796 O O . VAL A 1 99 ? -30.924 -8.058 34.159 1.00 97.56 99 VAL A O 1
ATOM 799 N N . LEU A 1 100 ? -29.154 -6.834 33.531 1.00 97.31 100 LEU A N 1
ATOM 800 C CA . LEU A 1 100 ? -28.655 -6.617 34.889 1.00 97.31 100 LEU A CA 1
ATOM 801 C C . LEU A 1 100 ? -29.576 -5.691 35.687 1.00 97.31 100 LEU A C 1
ATOM 803 O O . LEU A 1 100 ? -29.853 -5.991 36.848 1.00 97.31 100 LEU A O 1
ATOM 807 N N . ALA A 1 101 ? -30.074 -4.614 35.076 1.00 97.00 101 ALA A N 1
ATOM 808 C CA . ALA A 1 101 ? -31.026 -3.703 35.705 1.00 97.00 101 ALA A CA 1
ATOM 809 C C . ALA A 1 101 ? -32.324 -4.430 36.094 1.00 97.00 101 ALA A C 1
ATOM 811 O O . ALA A 1 101 ? -32.762 -4.322 37.239 1.00 97.00 101 ALA A O 1
ATOM 812 N N . ASP A 1 102 ? -32.877 -5.244 35.192 1.00 97.31 102 ASP A N 1
ATOM 813 C CA . ASP A 1 102 ? -34.096 -6.019 35.440 1.00 97.31 102 ASP A CA 1
ATOM 814 C C . ASP A 1 102 ? -33.894 -7.031 36.583 1.00 97.31 102 ASP A C 1
ATOM 816 O O . ASP A 1 102 ? -34.726 -7.143 37.487 1.00 97.31 102 ASP A O 1
ATOM 820 N N . LYS A 1 103 ? -32.752 -7.736 36.601 1.00 97.25 103 LYS A N 1
ATOM 821 C CA . LYS A 1 103 ? -32.396 -8.662 37.692 1.00 97.25 103 LYS A CA 1
ATOM 822 C C . LYS A 1 103 ? -32.255 -7.948 39.031 1.00 97.25 103 LYS A C 1
ATOM 824 O O . LYS A 1 103 ? -32.715 -8.469 40.045 1.00 97.25 103 LYS A O 1
ATOM 829 N N . LEU A 1 104 ? -31.604 -6.786 39.044 1.00 97.19 104 LEU A N 1
ATOM 830 C CA . LEU A 1 104 ? -31.397 -6.014 40.264 1.00 97.19 104 LEU A CA 1
ATOM 831 C C . LEU A 1 104 ? -32.724 -5.471 40.807 1.00 97.19 104 LEU A C 1
ATOM 833 O O . LEU A 1 104 ? -32.945 -5.526 42.016 1.00 97.19 104 LEU A O 1
ATOM 837 N N . SER A 1 105 ? -33.623 -5.022 39.925 1.00 96.81 105 SER A N 1
ATOM 838 C CA . SER A 1 105 ? -34.982 -4.616 40.302 1.00 96.81 105 SER A CA 1
ATOM 839 C C . SER A 1 105 ? -35.729 -5.776 40.955 1.00 96.81 105 SER A C 1
ATOM 841 O O . SER A 1 105 ? -36.192 -5.642 42.081 1.00 96.81 105 SER A O 1
ATOM 843 N N . ALA A 1 106 ? -35.744 -6.952 40.318 1.00 97.06 106 ALA A N 1
ATOM 844 C CA . ALA A 1 106 ? -36.430 -8.125 40.857 1.00 97.06 106 ALA A CA 1
ATOM 845 C C . ALA A 1 106 ? -35.874 -8.570 42.224 1.00 97.06 106 ALA A C 1
ATOM 847 O O . ALA A 1 106 ? -36.635 -8.923 43.124 1.00 97.06 106 ALA A O 1
ATOM 848 N N . GLN A 1 107 ? -34.549 -8.533 42.409 1.00 96.56 107 GLN A N 1
ATOM 849 C CA . GLN A 1 107 ? -33.926 -8.833 43.705 1.00 96.56 107 GLN A CA 1
ATOM 850 C C . GLN A 1 107 ? -34.273 -7.799 44.780 1.00 96.56 107 GLN A C 1
ATOM 852 O O . GLN A 1 107 ? -34.411 -8.159 45.951 1.00 96.56 107 GLN A O 1
ATOM 857 N N . THR A 1 108 ? -34.401 -6.529 44.390 1.00 96.69 108 THR A N 1
ATOM 858 C CA . THR A 1 108 ? -34.806 -5.446 45.293 1.00 96.69 108 THR A CA 1
ATOM 859 C C . THR A 1 108 ? -36.247 -5.658 45.743 1.00 96.69 108 THR A C 1
ATOM 861 O O . THR A 1 108 ? -36.489 -5.707 46.947 1.00 96.69 108 THR A O 1
ATOM 864 N N . ASP A 1 109 ? -37.164 -5.930 44.813 1.00 96.75 109 ASP A N 1
ATOM 865 C CA . ASP A 1 109 ? -38.570 -6.220 45.118 1.00 96.75 109 ASP A CA 1
ATOM 866 C C . ASP A 1 109 ? -38.707 -7.444 46.045 1.00 96.75 109 ASP A C 1
ATOM 868 O O . ASP A 1 109 ? -39.455 -7.426 47.026 1.00 96.75 109 ASP A O 1
ATOM 872 N N . GLU A 1 110 ? -37.938 -8.513 45.792 1.00 96.69 110 GLU A N 1
ATOM 873 C CA . GLU A 1 110 ? -37.923 -9.702 46.653 1.00 96.69 110 GLU A CA 1
ATOM 874 C C . GLU A 1 110 ? -37.384 -9.382 48.059 1.00 96.69 110 GLU A C 1
ATOM 876 O O . GLU A 1 110 ? -37.925 -9.843 49.070 1.00 96.69 110 GLU A O 1
ATOM 881 N N . ALA A 1 111 ? -36.309 -8.596 48.155 1.00 96.19 111 ALA A N 1
ATOM 882 C CA . ALA A 1 111 ? -35.752 -8.171 49.433 1.00 96.19 111 ALA A CA 1
ATOM 883 C C . ALA A 1 111 ? -36.744 -7.304 50.222 1.00 96.19 111 ALA A C 1
ATOM 885 O O . ALA A 1 111 ? -36.936 -7.548 51.416 1.00 96.19 111 ALA A O 1
ATOM 886 N N . GLU A 1 112 ? -37.418 -6.358 49.568 1.00 95.62 112 GLU A N 1
ATOM 887 C CA . GLU A 1 112 ? -38.456 -5.522 50.175 1.00 95.62 112 GLU A CA 1
ATOM 888 C C . GLU A 1 112 ? -39.636 -6.358 50.681 1.00 95.62 112 GLU A C 1
ATOM 890 O O . GLU A 1 112 ? -40.065 -6.189 51.828 1.00 95.62 112 GLU A O 1
ATOM 895 N N . ALA A 1 113 ? -40.103 -7.331 49.892 1.00 96.44 113 ALA A N 1
ATOM 896 C CA . ALA A 1 113 ? -41.160 -8.253 50.302 1.00 96.44 113 ALA A CA 1
ATOM 897 C C . ALA A 1 113 ? -40.753 -9.090 51.529 1.00 96.44 113 ALA A C 1
ATOM 899 O O . ALA A 1 113 ? -41.533 -9.230 52.477 1.00 96.44 113 ALA A O 1
ATOM 900 N N . ARG A 1 114 ? -39.513 -9.603 51.563 1.00 96.00 114 ARG A N 1
ATOM 901 C CA . ARG A 1 114 ? -38.977 -10.342 52.722 1.00 96.00 114 ARG A CA 1
ATOM 902 C C . ARG A 1 114 ? -38.870 -9.461 53.965 1.00 96.00 114 ARG A C 1
ATOM 904 O O . ARG A 1 114 ? -39.229 -9.913 55.051 1.00 96.00 114 ARG A O 1
ATOM 911 N N . ILE A 1 115 ? -38.427 -8.210 53.823 1.00 95.25 115 ILE A N 1
ATOM 912 C CA . ILE A 1 115 ? -38.366 -7.246 54.932 1.00 95.25 115 ILE A CA 1
ATOM 913 C C . ILE A 1 115 ? -39.775 -6.945 55.459 1.00 95.25 115 ILE A C 1
ATOM 915 O O . ILE A 1 115 ? -39.987 -6.947 56.673 1.00 95.25 115 ILE A O 1
ATOM 919 N N . ALA A 1 116 ? -40.756 -6.731 54.577 1.00 95.38 116 ALA A N 1
ATOM 920 C CA . ALA A 1 116 ? -42.144 -6.491 54.967 1.00 95.38 116 ALA A CA 1
ATOM 921 C C . ALA A 1 116 ? -42.758 -7.695 55.704 1.00 95.38 116 ALA A C 1
ATOM 923 O O . ALA A 1 116 ? -43.404 -7.525 56.746 1.00 95.38 116 ALA A O 1
ATOM 924 N N . ALA A 1 117 ? -42.509 -8.913 55.216 1.00 95.25 117 ALA A N 1
ATOM 925 C CA . ALA A 1 117 ? -42.935 -10.145 55.874 1.00 95.25 117 ALA A CA 1
ATOM 926 C C . ALA A 1 117 ? -42.274 -10.312 57.253 1.00 95.25 117 ALA A C 1
ATOM 928 O O . ALA A 1 117 ? -42.970 -10.546 58.241 1.00 95.25 117 ALA A O 1
ATOM 929 N N . ALA A 1 118 ? -40.955 -10.108 57.351 1.00 94.06 118 ALA A N 1
ATOM 930 C CA . ALA A 1 118 ? -40.216 -10.187 58.612 1.00 94.06 118 ALA A CA 1
ATOM 931 C C . ALA A 1 118 ? -40.692 -9.139 59.630 1.00 94.06 118 ALA A C 1
ATOM 933 O O . ALA A 1 118 ? -40.875 -9.460 60.803 1.00 94.06 118 ALA A O 1
ATOM 934 N N . LYS A 1 119 ? -40.964 -7.903 59.189 1.00 94.38 119 LYS A N 1
ATOM 935 C CA . LYS A 1 119 ? -41.545 -6.846 60.031 1.00 94.38 119 LYS A CA 1
ATOM 936 C C . LYS A 1 119 ? -42.916 -7.251 60.571 1.00 94.38 119 LYS A C 1
ATOM 938 O O . LYS A 1 119 ? -43.196 -7.036 61.747 1.00 94.38 119 LYS A O 1
ATOM 943 N N . THR A 1 120 ? -43.759 -7.839 59.727 1.00 93.44 120 THR A N 1
ATOM 944 C CA . THR A 1 120 ? -45.105 -8.289 60.114 1.00 93.44 120 THR A CA 1
ATOM 945 C C . THR A 1 120 ? -45.030 -9.441 61.118 1.00 93.44 120 THR A C 1
ATOM 947 O O . THR A 1 120 ? -45.691 -9.389 62.152 1.00 93.44 120 THR A O 1
ATOM 950 N N . ALA A 1 121 ? -44.164 -10.429 60.873 1.00 92.56 121 ALA A N 1
ATOM 951 C CA . ALA A 1 121 ? -43.924 -11.539 61.792 1.00 92.56 121 ALA A CA 1
ATOM 952 C C . ALA A 1 121 ? -43.356 -11.068 63.143 1.00 92.56 121 ALA A C 1
ATOM 954 O O . ALA A 1 121 ? -43.828 -11.500 64.190 1.00 92.56 121 ALA A O 1
ATOM 955 N N . ALA A 1 122 ? -42.391 -10.141 63.138 1.00 90.88 122 ALA A N 1
ATOM 956 C CA . ALA A 1 122 ? -41.810 -9.587 64.360 1.00 90.88 122 ALA A CA 1
ATOM 957 C C . ALA A 1 122 ? -42.840 -8.819 65.202 1.00 90.88 122 ALA A C 1
ATOM 959 O O . ALA A 1 122 ? -42.851 -8.954 66.424 1.00 90.88 122 ALA A O 1
ATOM 960 N N . LEU A 1 123 ? -43.727 -8.045 64.563 1.00 91.00 123 LEU A N 1
ATOM 961 C CA . LEU A 1 123 ? -44.822 -7.360 65.255 1.00 91.00 123 LEU A CA 1
ATOM 962 C C . LEU A 1 123 ? -45.827 -8.352 65.857 1.00 91.00 123 LEU A C 1
ATOM 964 O O . LEU A 1 123 ? -46.211 -8.179 67.010 1.00 91.00 123 LEU A O 1
ATOM 968 N N . ALA A 1 124 ? -46.183 -9.418 65.134 1.00 88.12 124 ALA A N 1
ATOM 969 C CA . ALA A 1 124 ? -47.068 -10.465 65.648 1.00 88.12 124 ALA A CA 1
ATOM 970 C C . ALA A 1 124 ? -46.443 -11.235 66.830 1.00 88.12 124 ALA A C 1
ATOM 972 O O . ALA A 1 124 ? -47.103 -11.483 67.838 1.00 88.12 124 ALA A O 1
ATOM 973 N N . SER A 1 125 ? -45.149 -11.573 66.757 1.00 88.00 125 SER A N 1
ATOM 974 C CA . SER A 1 125 ? -44.430 -12.178 67.887 1.00 88.00 125 SER A CA 1
ATOM 975 C C . SER A 1 125 ? -44.326 -11.233 69.087 1.00 88.00 125 SER A C 1
ATOM 977 O O . SER A 1 125 ? -44.396 -11.697 70.228 1.00 88.00 125 SER A O 1
ATOM 979 N N . LEU A 1 126 ? -44.180 -9.922 68.859 1.00 87.69 126 LEU A N 1
ATOM 980 C CA . LEU A 1 126 ? -44.183 -8.928 69.930 1.00 87.69 126 LEU A CA 1
ATOM 981 C C . LEU A 1 126 ? -45.557 -8.849 70.606 1.00 87.69 126 LEU A C 1
ATOM 983 O O . LEU A 1 126 ? -45.609 -8.868 71.830 1.00 87.69 126 LEU A O 1
ATOM 987 N N . GLU A 1 127 ? -46.651 -8.819 69.840 1.00 83.56 127 GLU A N 1
ATOM 988 C CA . GLU A 1 127 ? -48.020 -8.885 70.376 1.00 83.56 127 GLU A CA 1
ATOM 989 C C . GLU A 1 127 ? -48.234 -10.135 71.236 1.00 83.56 127 GLU A C 1
ATOM 991 O O . GLU A 1 127 ? -48.705 -10.021 72.368 1.00 83.56 127 GLU A O 1
ATOM 996 N N . GLY A 1 128 ? -47.809 -11.306 70.750 1.00 83.88 128 GLY A N 1
ATOM 997 C CA . GLY A 1 128 ? -47.872 -12.558 71.508 1.00 83.88 128 GLY A CA 1
ATOM 998 C C . GLY A 1 128 ? -47.087 -12.495 72.821 1.00 83.88 128 GLY A C 1
ATOM 999 O O . GLY A 1 128 ? -47.638 -12.760 73.887 1.00 83.88 128 GLY A O 1
ATOM 1000 N N . THR A 1 129 ? -45.826 -12.053 72.764 1.00 82.69 129 THR A N 1
ATOM 1001 C CA . THR A 1 129 ? -44.953 -11.953 73.949 1.00 82.69 129 THR A CA 1
ATOM 1002 C C . THR A 1 129 ? -45.485 -10.932 74.959 1.00 82.69 129 THR A C 1
ATOM 1004 O O . THR A 1 129 ? -45.475 -11.179 76.162 1.00 82.69 129 THR A O 1
ATOM 1007 N N . VAL A 1 130 ? -45.977 -9.779 74.493 1.00 83.06 130 VAL A N 1
ATOM 1008 C CA . VAL A 1 130 ? -46.578 -8.754 75.360 1.00 83.06 130 VAL A CA 1
ATOM 1009 C C . VAL A 1 130 ? -47.843 -9.297 76.017 1.00 83.06 130 VAL A C 1
ATOM 1011 O O . VAL A 1 130 ? -48.009 -9.124 77.223 1.00 83.06 130 VAL A O 1
ATOM 1014 N N . SER A 1 131 ? -48.702 -9.996 75.273 1.00 79.12 131 SER A N 1
ATOM 1015 C CA . SER A 1 131 ? -49.917 -10.598 75.825 1.00 79.12 131 SER A CA 1
ATOM 1016 C C . SER A 1 131 ? -49.593 -11.652 76.891 1.00 79.12 131 SER A C 1
ATOM 1018 O O . SER A 1 131 ? -50.195 -11.635 77.963 1.00 79.12 131 SER A O 1
ATOM 1020 N N . GLU A 1 132 ? -48.599 -12.514 76.660 1.00 81.19 132 GLU A N 1
ATOM 1021 C CA . GLU A 1 132 ? -48.128 -13.487 77.657 1.00 81.19 132 GLU A CA 1
ATOM 1022 C C . GLU A 1 132 ? -47.584 -12.810 78.925 1.00 81.19 132 GLU A C 1
ATOM 1024 O O . GLU A 1 132 ? -47.949 -13.194 80.040 1.00 81.19 132 GLU A O 1
ATOM 1029 N N . VAL A 1 133 ? -46.761 -11.764 78.776 1.00 82.88 133 VAL A N 1
ATOM 1030 C CA . VAL A 1 133 ? -46.216 -11.000 79.911 1.00 82.88 133 VAL A CA 1
ATOM 1031 C C . VAL A 1 133 ? -47.328 -10.296 80.694 1.00 82.88 133 VAL A C 1
ATOM 1033 O O . VAL A 1 133 ? -47.292 -10.293 81.924 1.00 82.88 133 VAL A O 1
ATOM 1036 N N . VAL A 1 134 ? -48.333 -9.731 80.018 1.00 79.31 134 VAL A N 1
ATOM 1037 C CA . VAL A 1 134 ? -49.478 -9.067 80.663 1.00 79.31 134 VAL A CA 1
ATOM 1038 C C . VAL A 1 134 ? -50.350 -10.073 81.418 1.00 79.31 134 VAL A C 1
ATOM 1040 O O . VAL A 1 134 ? -50.734 -9.791 82.555 1.00 79.31 134 VAL A O 1
ATOM 1043 N N . VAL A 1 135 ? -50.617 -11.259 80.856 1.00 78.94 135 VAL A N 1
ATOM 1044 C CA . VAL A 1 135 ? -51.328 -12.343 81.562 1.00 78.94 135 VAL A CA 1
ATOM 1045 C C . VAL A 1 135 ? -50.552 -12.755 82.815 1.00 78.94 135 VAL A C 1
ATOM 1047 O O . VAL A 1 135 ? -51.119 -12.754 83.908 1.00 78.94 135 VAL A O 1
ATOM 1050 N N . ALA A 1 136 ? -49.248 -13.016 82.684 1.00 79.38 136 ALA A N 1
ATOM 1051 C CA . ALA A 1 136 ? -48.401 -13.417 83.805 1.00 79.38 136 ALA A CA 1
ATOM 1052 C C . ALA A 1 136 ? -48.310 -12.332 84.895 1.00 79.38 136 ALA A C 1
ATOM 1054 O O . ALA A 1 136 ? -48.353 -12.639 86.088 1.00 79.38 136 ALA A O 1
ATOM 1055 N N . ALA A 1 137 ? -48.215 -11.055 84.512 1.00 77.38 137 ALA A N 1
ATOM 1056 C CA . ALA A 1 137 ? -48.203 -9.936 85.451 1.00 77.38 137 ALA A CA 1
ATOM 1057 C C . ALA A 1 137 ? -49.548 -9.781 86.182 1.00 77.38 137 ALA A C 1
ATOM 1059 O O . ALA A 1 137 ? -49.562 -9.565 87.393 1.00 77.38 137 ALA A O 1
ATOM 1060 N N . THR A 1 138 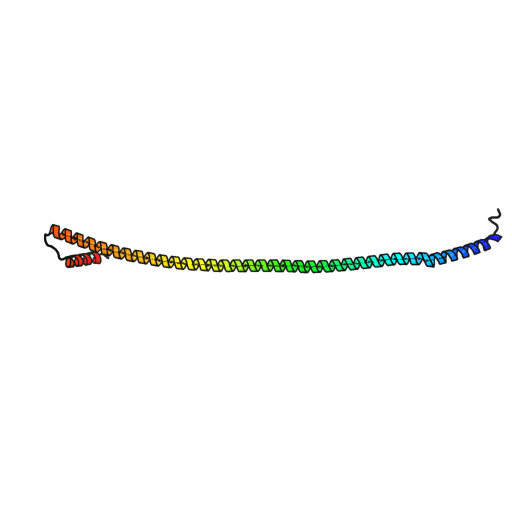? -50.670 -9.939 85.472 1.00 72.56 138 THR A N 1
ATOM 1061 C CA . THR A 1 138 ? -52.028 -9.817 86.031 1.00 72.56 138 THR A CA 1
ATOM 1062 C C . THR A 1 138 ? -52.345 -10.965 86.992 1.00 72.56 138 THR A C 1
ATOM 1064 O O . THR A 1 138 ? -52.868 -10.727 88.082 1.00 72.56 138 THR A O 1
ATOM 1067 N N . GLU A 1 139 ? -51.953 -12.196 86.647 1.00 75.31 139 GLU A N 1
ATOM 1068 C CA . GLU A 1 139 ? -52.093 -13.370 87.518 1.00 75.31 139 GLU A CA 1
ATOM 1069 C C . GLU A 1 139 ? -51.295 -13.188 88.820 1.00 75.31 139 GLU A C 1
ATOM 1071 O O . GLU A 1 139 ? -51.796 -13.479 89.907 1.00 75.31 139 GLU A O 1
ATOM 1076 N N . LYS A 1 140 ? -50.088 -12.611 88.731 1.00 76.25 140 LYS A N 1
ATOM 1077 C CA . LYS A 1 140 ? -49.218 -12.366 89.889 1.00 76.25 140 LYS A CA 1
ATOM 1078 C C . LYS A 1 140 ? -49.673 -11.198 90.776 1.00 76.25 140 LYS A C 1
ATOM 1080 O O . LYS A 1 140 ? -49.371 -11.216 91.966 1.00 76.25 140 LYS A O 1
ATOM 1085 N N . LEU A 1 141 ? -50.368 -10.192 90.227 1.00 71.50 141 LEU A N 1
ATOM 1086 C CA . LEU A 1 141 ? -50.834 -9.015 90.981 1.00 71.50 141 LEU A CA 1
ATOM 1087 C C . LEU A 1 141 ? -52.232 -9.182 91.593 1.00 71.50 141 LEU A C 1
ATOM 1089 O O . LEU A 1 141 ? -52.465 -8.701 92.698 1.00 71.50 141 LEU A O 1
ATOM 1093 N N . ILE A 1 142 ? -53.168 -9.802 90.866 1.00 66.31 142 ILE A N 1
ATOM 1094 C CA . ILE A 1 142 ? -54.603 -9.808 91.214 1.00 66.31 142 ILE A CA 1
ATOM 1095 C C . ILE A 1 142 ? -55.079 -11.215 91.624 1.00 66.31 142 ILE A C 1
ATOM 1097 O O . ILE A 1 142 ? -56.174 -11.367 92.157 1.00 66.31 142 ILE A O 1
ATOM 1101 N N . GLY A 1 143 ? -54.265 -12.261 91.415 1.00 59.59 143 GLY A N 1
ATOM 1102 C CA . GLY A 1 143 ? -54.573 -13.638 91.831 1.00 59.59 143 GLY A CA 1
ATOM 1103 C C . GLY A 1 143 ? -55.726 -14.299 91.062 1.00 59.59 143 GLY A C 1
ATOM 1104 O O . GLY A 1 143 ? -56.167 -15.386 91.430 1.00 59.59 143 GLY A O 1
ATOM 1105 N N . VAL A 1 144 ? -56.218 -13.654 90.000 1.00 59.19 144 VAL A N 1
ATOM 1106 C CA . VAL A 1 144 ? -57.280 -14.153 89.119 1.00 59.19 144 VAL A CA 1
ATOM 1107 C C . VAL A 1 144 ? -56.662 -14.539 87.779 1.00 59.19 144 VAL A C 1
ATOM 1109 O O . VAL A 1 144 ? -55.957 -13.746 87.156 1.00 59.19 144 VAL A O 1
ATOM 1112 N N . LYS A 1 145 ? -56.951 -15.759 87.318 1.00 56.53 145 LYS A N 1
ATOM 1113 C CA . LYS A 1 145 ? -56.521 -16.265 86.013 1.00 56.53 145 LYS A CA 1
ATOM 1114 C C . LYS A 1 145 ? -57.384 -15.618 84.926 1.00 56.53 145 LYS A C 1
ATOM 1116 O O . LYS A 1 145 ? -58.481 -16.092 84.639 1.00 56.53 145 LYS A O 1
ATOM 1121 N N . ALA A 1 146 ? -56.941 -14.484 84.391 1.00 58.00 146 ALA A N 1
ATOM 1122 C CA . ALA A 1 146 ? -57.645 -13.809 83.305 1.00 58.00 146 ALA A CA 1
ATOM 1123 C C . ALA A 1 146 ? -57.686 -14.724 82.067 1.00 58.00 146 ALA A C 1
ATOM 1125 O O . ALA A 1 146 ? -56.675 -15.327 81.703 1.00 58.00 146 ALA A O 1
ATOM 1126 N N . GLY A 1 147 ? -58.857 -14.858 81.436 1.00 60.50 147 GLY A N 1
ATOM 1127 C CA . GLY A 1 147 ? -59.005 -15.642 80.211 1.00 60.50 147 GLY A CA 1
ATOM 1128 C C . GLY A 1 147 ? -58.117 -15.060 79.114 1.00 60.50 147 GLY A C 1
ATOM 1129 O O . GLY A 1 147 ? -58.255 -13.887 78.774 1.00 60.50 147 GLY A O 1
ATOM 1130 N N . GLY A 1 148 ? -57.195 -15.866 78.576 1.00 61.69 148 GLY A N 1
ATOM 1131 C CA . GLY A 1 148 ? -56.188 -15.405 77.611 1.00 61.69 148 GLY A CA 1
ATOM 1132 C C . GLY A 1 148 ? -56.775 -14.729 76.365 1.00 61.69 148 GLY A C 1
ATOM 1133 O O . GLY A 1 148 ? -56.125 -13.872 75.777 1.00 61.69 148 GLY A O 1
ATOM 1134 N N . GLU A 1 149 ? -58.021 -15.049 76.013 1.00 62.41 149 GLU A N 1
ATOM 1135 C CA . GLU A 1 149 ? -58.749 -14.467 74.881 1.00 62.41 149 GLU A CA 1
ATOM 1136 C C . GLU A 1 149 ? -59.194 -13.009 75.129 1.00 62.41 149 GLU A C 1
ATOM 1138 O O . GLU A 1 149 ? -59.071 -12.167 74.242 1.00 62.41 149 GLU A O 1
ATOM 1143 N N . GLU A 1 150 ? -59.621 -12.667 76.351 1.00 63.88 150 GLU A N 1
ATOM 1144 C CA . GLU A 1 150 ? -60.018 -11.298 76.728 1.00 63.88 150 GLU A CA 1
ATOM 1145 C C . GLU A 1 150 ? -58.788 -10.373 76.795 1.00 63.88 150 GLU A C 1
ATOM 1147 O O . GLU A 1 150 ? -58.820 -9.236 76.325 1.00 63.88 150 GLU A O 1
ATOM 1152 N N . VAL A 1 151 ? -57.666 -10.884 77.322 1.00 63.56 151 VAL A N 1
ATOM 1153 C CA . VAL A 1 151 ? -56.402 -10.135 77.432 1.00 63.56 151 VAL A CA 1
ATOM 1154 C C . VAL A 1 151 ? -55.774 -9.902 76.060 1.00 63.56 151 VAL A C 1
ATOM 1156 O O . VAL A 1 151 ? -55.368 -8.777 75.772 1.00 63.56 151 VAL A O 1
ATOM 1159 N N . ALA A 1 152 ? -55.761 -10.913 75.186 1.00 63.41 152 ALA A N 1
ATOM 1160 C CA . ALA A 1 152 ? -55.294 -10.755 73.810 1.00 63.41 152 ALA A CA 1
ATOM 1161 C C . ALA A 1 152 ? -56.116 -9.700 73.050 1.00 63.41 152 ALA A C 1
ATOM 1163 O O . ALA A 1 152 ? -55.554 -8.895 72.306 1.00 63.41 152 ALA A O 1
ATOM 1164 N N . ARG A 1 153 ? -57.435 -9.637 73.292 1.00 69.31 153 ARG A N 1
ATOM 1165 C CA . ARG A 1 153 ? -58.313 -8.630 72.681 1.00 69.31 153 ARG A CA 1
ATOM 1166 C C . ARG A 1 153 ? -58.005 -7.210 73.166 1.00 69.31 153 ARG A C 1
ATOM 1168 O O . ARG A 1 153 ? -57.903 -6.308 72.343 1.00 69.31 153 ARG A O 1
ATOM 1175 N N . VAL A 1 154 ? -57.817 -7.008 74.474 1.00 71.38 154 VAL A N 1
ATOM 1176 C CA . VAL A 1 154 ? -57.493 -5.685 75.052 1.00 71.38 154 VAL A CA 1
ATOM 1177 C C . VAL A 1 154 ? -56.089 -5.216 74.651 1.00 71.38 154 VAL A C 1
ATOM 1179 O O . VAL A 1 154 ? -55.897 -4.038 74.355 1.00 71.38 154 VAL A O 1
ATOM 1182 N N . VAL A 1 155 ? -55.107 -6.122 74.594 1.00 69.50 155 VAL A N 1
ATOM 1183 C CA . VAL A 1 155 ? -53.750 -5.801 74.117 1.00 69.50 155 VAL A CA 1
ATOM 1184 C C . VAL A 1 155 ? -53.774 -5.416 72.636 1.00 69.50 155 VAL A C 1
ATOM 1186 O O . VAL A 1 155 ? -53.146 -4.422 72.272 1.00 69.50 155 VAL A O 1
ATOM 1189 N N . GLY A 1 156 ? -54.540 -6.130 71.805 1.00 70.06 156 GLY A N 1
ATOM 1190 C CA . GLY A 1 156 ? -54.754 -5.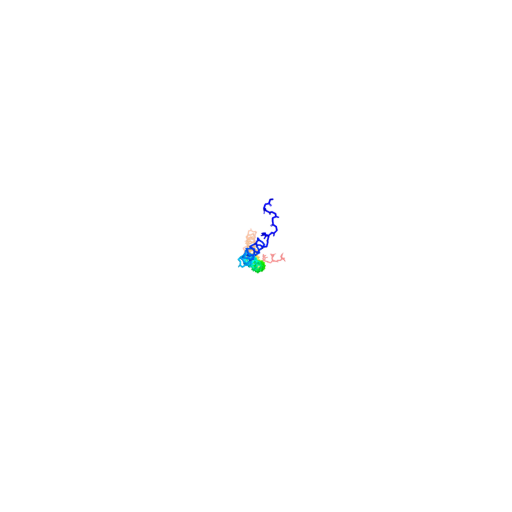772 70.400 1.00 70.06 156 GLY A CA 1
ATOM 1191 C C . GLY A 1 156 ? -55.381 -4.383 70.223 1.00 70.06 156 GLY A C 1
ATOM 1192 O O . GLY A 1 156 ? -54.909 -3.605 69.397 1.00 70.06 156 GLY A O 1
ATOM 1193 N N . ASP A 1 157 ? -56.373 -4.027 71.045 1.00 74.44 157 ASP A N 1
ATOM 1194 C CA . ASP A 1 157 ? -57.039 -2.714 71.003 1.00 74.44 157 ASP A CA 1
ATOM 1195 C C . ASP A 1 157 ? -56.086 -1.566 71.401 1.00 74.44 157 ASP A C 1
ATOM 1197 O O . ASP A 1 157 ? -56.031 -0.525 70.745 1.00 74.44 157 ASP A O 1
ATOM 1201 N N . VAL A 1 158 ? -55.256 -1.765 72.434 1.00 71.69 158 VAL A N 1
ATOM 1202 C CA . VAL A 1 158 ? -54.275 -0.761 72.897 1.00 71.69 158 VAL A CA 1
ATOM 1203 C C . VAL A 1 158 ? -53.089 -0.622 71.933 1.00 71.69 158 VAL A C 1
ATOM 1205 O O . VAL A 1 158 ? -52.605 0.491 71.710 1.00 71.69 158 VAL A O 1
ATOM 1208 N N . MET A 1 159 ? -52.617 -1.725 71.346 1.00 65.94 159 MET A N 1
ATOM 1209 C CA . MET A 1 159 ? -51.531 -1.723 70.355 1.00 65.94 159 MET A CA 1
ATOM 1210 C C . MET A 1 159 ? -51.997 -1.156 69.003 1.00 65.94 159 MET A C 1
ATOM 1212 O O . MET A 1 159 ? -51.245 -0.429 68.352 1.00 65.94 159 MET A O 1
ATOM 1216 N N . GLY A 1 160 ? -53.247 -1.420 68.608 1.00 61.44 160 GLY A N 1
ATOM 1217 C CA . GLY A 1 160 ? -53.881 -0.868 67.408 1.00 61.44 160 GLY A CA 1
ATOM 1218 C C . GLY A 1 160 ? -54.237 0.617 67.523 1.00 61.44 160 GLY A C 1
ATOM 1219 O O . GLY A 1 160 ? -54.068 1.356 66.559 1.00 61.44 160 GLY A O 1
ATOM 1220 N N . SER A 1 161 ? -54.633 1.091 68.711 1.00 49.09 161 SER A N 1
ATOM 1221 C CA . SER A 1 161 ? -54.981 2.499 68.972 1.00 49.09 161 SER A CA 1
ATOM 1222 C C . SER A 1 161 ? -53.796 3.481 68.880 1.00 49.09 161 SER A C 1
ATOM 1224 O O . SER A 1 161 ? -54.012 4.691 68.978 1.00 49.09 161 SER A O 1
ATOM 1226 N N . LYS A 1 162 ? -52.550 3.000 68.735 1.00 46.75 162 LYS A N 1
ATOM 1227 C CA . LYS A 1 162 ? -51.335 3.837 68.662 1.00 46.75 162 LYS A CA 1
ATOM 1228 C C . LYS A 1 162 ? -50.681 3.909 67.275 1.00 46.75 162 LYS A C 1
ATOM 1230 O O . LYS A 1 162 ? -49.603 4.498 67.169 1.00 46.75 162 LYS A O 1
ATOM 1235 N N . ARG A 1 163 ? -51.292 3.308 66.248 1.00 37.09 163 ARG A N 1
ATOM 1236 C CA . ARG A 1 163 ? -50.905 3.491 64.840 1.00 37.09 163 ARG A CA 1
ATOM 1237 C C . ARG A 1 163 ? -51.614 4.677 64.205 1.00 37.09 163 ARG A C 1
ATOM 1239 O O . ARG A 1 163 ? -52.803 4.884 64.517 1.00 37.09 163 ARG A O 1
#

Secondary structure (DSSP, 8-state):
-GGG-GGGHHHHHHHHHHHHHHHHHHIIIIIHHHHHHHHHHHHHHHHHHHHHHHHHHHHHHHHHHHHHHHHHHHHHHHHHHHHHHHHHHHHHHHHHHHHHHHHHHHHHHHHHHHHHHHHHHHHHHHHHHHHHHHHHHHHHHH-----HHHHHHHHHHHHHTT-

pLDDT: mean 88.51, std 13.39, range [37.09, 98.06]

Sequence (163 aa):
MPQLDPAVWPTQLFWLALTFIALYLVVWRVALPRIADVLEARQRKLDDDLKKATALKEEAEIILAEYEKMRADAQASAHQELQATHDALKQEAARETQVLADKLSAQTDEAEARIAAAKTAALASLEGTVSEVVVAATEKLIGVKAGGEEVARVVGDVMGSKR

Organism: NCBI:txid374515